Protein AF-A0ABD7MAN8-F1 (afdb_monomer)

InterPro domains:
  IPR016181 Acyl-CoA N-acyltransferase [SSF55729] (1-47)

Structure (mmCIF, N/CA/C/O backbone):
data_AF-A0ABD7MAN8-F1
#
_entry.id   AF-A0ABD7MAN8-F1
#
loop_
_atom_site.group_PDB
_atom_site.id
_atom_site.type_symbol
_atom_site.label_atom_id
_atom_site.label_alt_id
_atom_site.label_comp_id
_atom_site.label_asym_id
_atom_site.label_entity_id
_atom_site.label_seq_id
_atom_site.pdbx_PDB_ins_code
_atom_site.Cartn_x
_atom_site.Cartn_y
_atom_site.Cartn_z
_atom_site.occupancy
_atom_site.B_iso_or_equiv
_atom_site.auth_seq_id
_atom_site.auth_comp_id
_atom_site.auth_asym_id
_atom_site.auth_atom_id
_atom_site.pdbx_PDB_model_num
ATOM 1 N N . MET A 1 1 ? -4.878 -4.775 10.254 1.00 94.00 1 MET A N 1
ATOM 2 C CA . MET A 1 1 ? -4.496 -5.820 9.284 1.00 94.00 1 MET A CA 1
ATOM 3 C C . MET A 1 1 ? -3.526 -5.190 8.320 1.00 94.00 1 MET A C 1
ATOM 5 O O . MET A 1 1 ? -3.706 -4.019 8.003 1.00 94.00 1 MET A O 1
ATOM 9 N N . GLU A 1 2 ? -2.545 -5.955 7.875 1.00 97.25 2 GLU A N 1
ATOM 10 C CA . GLU A 1 2 ? -1.540 -5.519 6.915 1.00 97.25 2 GLU A CA 1
ATOM 11 C C . GLU A 1 2 ? -1.367 -6.570 5.823 1.00 97.25 2 GLU A C 1
ATOM 13 O O . GLU A 1 2 ? -1.733 -7.737 6.004 1.00 97.25 2 GLU A O 1
ATOM 18 N N . ALA A 1 3 ? -0.863 -6.129 4.678 1.00 98.12 3 ALA A N 1
ATOM 19 C CA . ALA A 1 3 ? -0.513 -6.975 3.557 1.00 98.12 3 ALA A CA 1
ATOM 20 C C . ALA A 1 3 ? 0.675 -6.375 2.800 1.00 98.12 3 ALA A C 1
ATOM 22 O O . ALA A 1 3 ? 0.821 -5.154 2.715 1.00 98.12 3 ALA A O 1
ATOM 23 N N . HIS A 1 4 ? 1.481 -7.258 2.216 1.00 98.00 4 HIS A N 1
ATOM 24 C CA . HIS A 1 4 ? 2.663 -6.913 1.434 1.00 98.00 4 HIS A CA 1
ATOM 25 C C . HIS A 1 4 ? 2.558 -7.541 0.048 1.00 98.00 4 HIS A C 1
ATOM 27 O O . HIS A 1 4 ? 1.981 -8.622 -0.114 1.00 98.00 4 HIS A O 1
ATOM 33 N N . ALA A 1 5 ? 3.113 -6.868 -0.952 1.00 9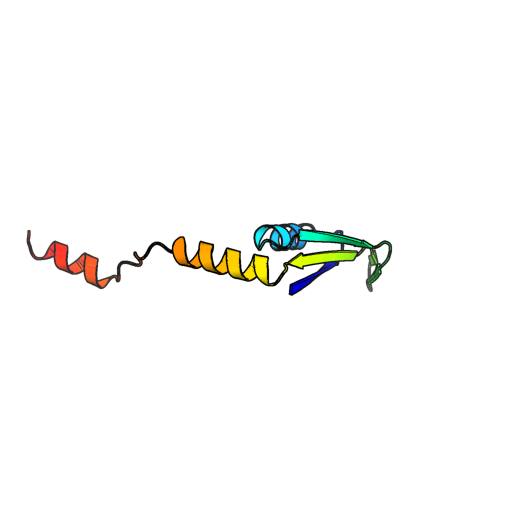8.00 5 ALA A N 1
ATOM 34 C CA . ALA A 1 5 ? 3.217 -7.387 -2.308 1.00 98.00 5 ALA A CA 1
ATOM 35 C C . ALA A 1 5 ? 4.423 -6.783 -3.033 1.00 98.00 5 ALA A C 1
ATOM 37 O O . ALA A 1 5 ? 4.929 -5.732 -2.644 1.00 98.00 5 ALA A O 1
ATOM 38 N N . PHE A 1 6 ? 4.833 -7.415 -4.134 1.00 98.12 6 PHE A N 1
ATOM 39 C CA . PHE A 1 6 ? 5.707 -6.760 -5.106 1.00 98.12 6 PHE A CA 1
ATOM 40 C C . PHE A 1 6 ? 4.956 -5.611 -5.779 1.00 98.12 6 PHE A C 1
ATOM 42 O O . PHE A 1 6 ? 3.793 -5.765 -6.168 1.00 98.12 6 PHE A O 1
ATOM 49 N N . ALA A 1 7 ? 5.634 -4.476 -5.939 1.00 98.12 7 ALA A N 1
ATOM 50 C CA . ALA A 1 7 ? 5.057 -3.257 -6.497 1.00 98.12 7 ALA A CA 1
ATOM 51 C C . ALA A 1 7 ? 4.567 -3.435 -7.948 1.00 98.12 7 ALA A C 1
ATOM 53 O O . ALA A 1 7 ? 3.673 -2.719 -8.392 1.00 98.12 7 ALA A O 1
ATOM 54 N N . ASP A 1 8 ? 5.119 -4.410 -8.680 1.00 96.81 8 ASP A N 1
ATOM 55 C CA . ASP A 1 8 ? 4.754 -4.723 -10.067 1.00 96.81 8 ASP A CA 1
ATOM 56 C C . ASP A 1 8 ? 3.503 -5.616 -10.201 1.00 96.81 8 ASP A C 1
ATOM 58 O O . ASP A 1 8 ? 2.971 -5.790 -11.301 1.00 96.81 8 ASP A O 1
ATOM 62 N N . ASN A 1 9 ? 2.973 -6.159 -9.100 1.00 97.25 9 ASN A N 1
ATOM 63 C CA . ASN A 1 9 ? 1.840 -7.082 -9.124 1.00 97.25 9 ASN A CA 1
ATOM 64 C C . ASN A 1 9 ? 0.494 -6.340 -9.182 1.00 97.25 9 ASN A C 1
ATOM 66 O O . ASN A 1 9 ? -0.333 -6.398 -8.274 1.00 97.25 9 ASN A O 1
ATOM 70 N N . ALA A 1 10 ? 0.233 -5.650 -10.289 1.00 97.56 10 ALA A N 1
ATOM 71 C CA . ALA A 1 10 ? -0.970 -4.836 -10.456 1.00 97.56 10 ALA A CA 1
ATOM 72 C C . ALA A 1 10 ? -2.312 -5.568 -10.166 1.00 97.56 10 ALA A C 1
ATOM 74 O O . ALA A 1 10 ? -3.253 -4.911 -9.706 1.00 97.56 10 ALA A O 1
ATOM 75 N N . PRO A 1 11 ? -2.475 -6.886 -10.424 1.00 98.31 11 PRO A N 1
ATOM 76 C CA . PRO A 1 11 ? -3.671 -7.617 -10.006 1.00 98.31 11 PRO A CA 1
ATOM 77 C C . PRO A 1 11 ? -3.897 -7.627 -8.490 1.00 98.31 11 PRO A C 1
ATOM 79 O O . PRO A 1 11 ? -5.014 -7.339 -8.056 1.00 98.31 11 PRO A O 1
ATOM 82 N N . ILE A 1 12 ? -2.871 -7.916 -7.677 1.00 97.69 12 ILE A N 1
ATOM 83 C CA . ILE A 1 12 ? -3.056 -7.972 -6.219 1.00 97.69 12 ILE A CA 1
ATOM 84 C C . ILE A 1 12 ? -3.292 -6.580 -5.628 1.00 97.69 12 ILE A C 1
ATOM 86 O O . ILE A 1 12 ? -4.126 -6.450 -4.735 1.00 97.69 12 ILE A O 1
ATOM 90 N N . LEU A 1 13 ? -2.664 -5.534 -6.179 1.00 98.38 13 LEU A N 1
ATOM 91 C CA . LEU A 1 13 ? -2.859 -4.157 -5.701 1.00 98.38 13 LEU A CA 1
ATOM 92 C C . LEU A 1 13 ? -4.326 -3.726 -5.817 1.00 98.38 13 LEU A C 1
ATOM 94 O O . LEU A 1 13 ? -4.924 -3.253 -4.851 1.00 98.38 13 LEU A O 1
ATOM 98 N N . ARG A 1 14 ? -4.963 -4.024 -6.957 1.00 98.25 14 ARG A N 1
ATOM 99 C CA . ARG A 1 14 ? -6.399 -3.765 -7.159 1.00 98.25 14 ARG A CA 1
ATOM 100 C C . ARG A 1 14 ? -7.277 -4.531 -6.173 1.00 98.25 14 ARG A C 1
ATOM 102 O O . ARG A 1 14 ? -8.317 -4.027 -5.750 1.00 98.25 14 ARG A O 1
ATOM 109 N N . VAL A 1 15 ? -6.895 -5.761 -5.818 1.00 98.12 15 VAL A N 1
ATOM 110 C CA . VAL A 1 15 ? -7.624 -6.544 -4.811 1.00 98.12 15 VAL A CA 1
ATOM 111 C C . VAL A 1 15 ? -7.501 -5.884 -3.442 1.00 98.12 15 VAL A C 1
ATOM 113 O O . VAL A 1 15 ? -8.531 -5.697 -2.798 1.00 98.12 15 VAL A O 1
ATOM 116 N N . MET A 1 16 ? -6.291 -5.497 -3.026 1.00 98.06 16 MET A N 1
ATOM 117 C CA . MET A 1 16 ? -6.037 -4.836 -1.739 1.00 98.06 16 MET A CA 1
ATOM 118 C C . MET A 1 16 ? -6.867 -3.552 -1.590 1.00 98.06 16 MET A C 1
ATOM 120 O O . MET A 1 16 ? -7.560 -3.378 -0.586 1.00 98.06 16 MET A O 1
ATOM 124 N N . GLU A 1 17 ? -6.909 -2.716 -2.626 1.00 97.25 17 GLU A N 1
ATOM 125 C CA . GLU A 1 17 ? -7.741 -1.506 -2.657 1.00 97.25 17 GLU A CA 1
ATOM 126 C C . GLU A 1 17 ? -9.239 -1.834 -2.592 1.00 97.25 17 GLU A C 1
ATOM 128 O O . GLU A 1 17 ? -9.989 -1.254 -1.802 1.00 97.25 17 GLU A O 1
ATOM 133 N N . LYS A 1 18 ? -9.698 -2.824 -3.369 1.00 96.50 18 LYS A N 1
ATOM 134 C CA . LYS A 1 18 ? -11.109 -3.240 -3.402 1.00 96.50 18 LYS A CA 1
ATOM 135 C C . LYS A 1 18 ? -11.591 -3.766 -2.049 1.00 96.50 18 LYS A C 1
ATOM 137 O O . LYS A 1 18 ? -12.713 -3.462 -1.621 1.00 96.50 18 LYS A O 1
ATOM 142 N N . VAL A 1 19 ? -10.763 -4.546 -1.352 1.00 94.69 19 VAL A N 1
ATOM 143 C CA . VAL A 1 19 ? -11.094 -5.028 -0.001 1.00 94.69 19 VAL A CA 1
ATOM 144 C C . VAL A 1 19 ? -10.960 -3.931 1.060 1.00 94.69 19 VAL A C 1
ATOM 146 O O . VAL A 1 19 ? -11.468 -4.097 2.170 1.00 94.69 19 VAL A O 1
ATOM 149 N N . GLY A 1 20 ? -10.425 -2.768 0.682 1.00 96.06 20 GLY A N 1
ATOM 150 C CA . GLY A 1 20 ? -10.432 -1.536 1.458 1.00 96.06 20 GLY A CA 1
ATOM 151 C C . GLY A 1 20 ? -9.155 -1.266 2.234 1.00 96.06 20 GLY A C 1
ATOM 152 O O . GLY A 1 20 ? -9.205 -0.435 3.137 1.00 96.06 20 GLY A O 1
ATOM 153 N N . LEU A 1 21 ? -8.059 -1.971 1.948 1.00 98.38 21 LEU A N 1
ATOM 154 C CA . LEU A 1 21 ? -6.770 -1.576 2.499 1.00 98.38 21 LEU A CA 1
ATOM 155 C C . LEU A 1 21 ? -6.291 -0.301 1.790 1.00 98.38 21 LEU A C 1
ATOM 157 O O . LEU A 1 21 ? -6.489 -0.132 0.586 1.00 98.38 21 LEU A O 1
ATOM 161 N N . ARG A 1 22 ? -5.648 0.581 2.552 1.00 98.31 22 ARG A N 1
ATOM 162 C CA . ARG A 1 22 ? -4.978 1.788 2.067 1.00 98.31 22 ARG A CA 1
ATOM 163 C C . ARG A 1 22 ? -3.516 1.470 1.768 1.00 98.31 22 ARG A C 1
ATOM 165 O O . ARG A 1 22 ? -2.911 0.696 2.502 1.00 98.31 22 ARG A O 1
ATOM 172 N N . HIS A 1 23 ? -2.965 2.067 0.714 1.00 98.44 23 HIS A N 1
ATOM 173 C CA . HIS A 1 23 ? -1.529 2.028 0.428 1.00 98.44 23 HIS A CA 1
ATOM 174 C C . HIS A 1 23 ? -0.783 2.876 1.466 1.00 98.44 23 HIS A C 1
ATOM 176 O O . HIS A 1 23 ? -1.097 4.053 1.625 1.00 98.44 23 HIS A O 1
ATOM 182 N N . GLU A 1 24 ? 0.158 2.274 2.189 1.00 98.62 24 GLU A N 1
ATOM 183 C CA . GLU A 1 24 ? 0.908 2.932 3.273 1.00 98.62 24 GLU A CA 1
ATOM 184 C C . GLU A 1 24 ? 2.366 3.217 2.895 1.00 98.62 24 GLU A C 1
ATOM 186 O O . GLU A 1 24 ? 2.997 4.091 3.484 1.00 98.62 24 GLU A O 1
ATOM 191 N N . GLY A 1 25 ? 2.924 2.504 1.914 1.00 98.56 25 GLY A N 1
ATOM 192 C CA . GLY A 1 25 ? 4.315 2.707 1.531 1.00 98.56 25 GLY A CA 1
ATOM 193 C C . GLY A 1 25 ? 4.757 1.928 0.303 1.00 98.56 25 GLY A C 1
ATOM 194 O O . GLY A 1 25 ? 4.203 0.881 -0.039 1.00 98.56 25 GLY A O 1
ATOM 195 N N . THR A 1 26 ? 5.792 2.456 -0.345 1.00 98.56 26 THR A N 1
ATOM 196 C CA . THR A 1 26 ? 6.541 1.803 -1.422 1.00 98.56 26 THR A CA 1
ATOM 197 C C . THR A 1 26 ? 8.009 1.790 -1.033 1.00 98.56 26 THR A C 1
ATOM 199 O O . THR A 1 26 ? 8.549 2.810 -0.606 1.00 98.56 26 THR A O 1
ATOM 202 N N . PHE A 1 27 ? 8.654 0.644 -1.199 1.00 98.62 27 PHE A N 1
ATOM 203 C CA . PHE A 1 27 ? 10.010 0.385 -0.739 1.00 98.62 27 PHE A CA 1
ATOM 204 C C . PHE A 1 27 ? 10.863 -0.028 -1.929 1.00 98.62 27 PHE A C 1
ATOM 206 O O . PHE A 1 27 ? 10.480 -0.914 -2.692 1.00 98.62 27 PHE A O 1
ATOM 213 N N . LYS A 1 28 ? 12.003 0.640 -2.106 1.00 98.56 28 LYS A N 1
ATOM 214 C CA . LYS A 1 28 ? 12.931 0.351 -3.200 1.00 98.56 28 LYS A CA 1
ATOM 215 C C . LYS A 1 28 ? 13.730 -0.906 -2.913 1.00 98.56 28 LYS A C 1
ATOM 217 O O . LYS A 1 28 ? 14.257 -1.022 -1.812 1.00 98.56 28 LYS A O 1
ATOM 222 N N . GLU A 1 29 ? 13.816 -1.794 -3.906 1.00 98.12 29 GLU A N 1
ATOM 223 C CA . GLU A 1 29 ? 14.646 -3.008 -3.843 1.00 98.12 29 GLU A CA 1
ATOM 224 C C . GLU A 1 29 ? 14.447 -3.799 -2.535 1.00 98.12 29 GLU A C 1
ATOM 226 O O . GLU A 1 29 ? 15.389 -4.277 -1.912 1.00 98.12 29 GLU A O 1
ATOM 231 N N . GLU A 1 30 ? 13.198 -3.907 -2.082 1.00 98.31 30 GLU A N 1
ATOM 232 C CA . GLU A 1 30 ? 12.862 -4.457 -0.765 1.00 98.31 30 GLU A CA 1
ATOM 233 C C . GLU A 1 30 ? 13.014 -5.981 -0.713 1.00 98.31 30 GLU A C 1
ATOM 235 O O . GLU A 1 30 ? 13.391 -6.542 0.316 1.00 98.31 30 GLU A O 1
ATOM 240 N N . SER A 1 31 ? 12.782 -6.650 -1.843 1.00 96.69 31 SER A N 1
ATOM 241 C CA . SER A 1 31 ? 12.779 -8.106 -1.933 1.00 96.69 31 SER A CA 1
ATOM 242 C C . SER A 1 31 ? 13.713 -8.609 -3.030 1.00 96.69 31 SER A C 1
ATOM 244 O O . SER A 1 31 ? 13.717 -8.096 -4.148 1.00 96.69 31 SER A O 1
ATOM 246 N N . LEU A 1 32 ? 14.459 -9.682 -2.749 1.00 97.31 32 LEU A N 1
ATOM 247 C CA . LEU A 1 32 ? 15.269 -10.383 -3.748 1.00 97.31 32 LEU A CA 1
ATOM 248 C C . LEU A 1 32 ? 14.482 -11.556 -4.350 1.00 97.31 32 LEU A C 1
ATOM 250 O O . LEU A 1 32 ? 14.347 -12.623 -3.748 1.00 97.31 32 LEU A O 1
ATOM 254 N N . HIS A 1 33 ? 13.974 -11.381 -5.569 1.00 94.19 33 HIS A N 1
ATOM 255 C CA . HIS A 1 33 ? 13.235 -12.408 -6.296 1.00 94.19 33 HIS A CA 1
ATOM 256 C C . HIS A 1 33 ? 14.177 -13.308 -7.108 1.00 94.19 33 HIS A C 1
ATOM 258 O O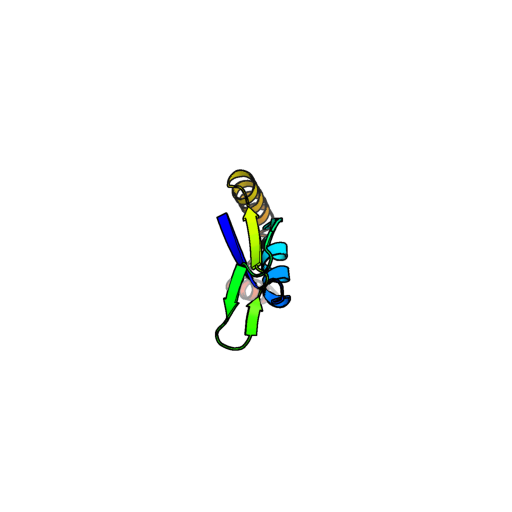 . HIS A 1 33 ? 14.957 -12.833 -7.935 1.00 94.19 33 HIS A O 1
ATOM 264 N N . ARG A 1 34 ? 14.033 -14.634 -6.964 1.00 96.12 34 ARG A N 1
ATOM 265 C CA . ARG A 1 34 ? 14.937 -15.653 -7.541 1.00 96.12 34 ARG A CA 1
ATOM 266 C C . ARG A 1 34 ? 15.271 -15.466 -9.02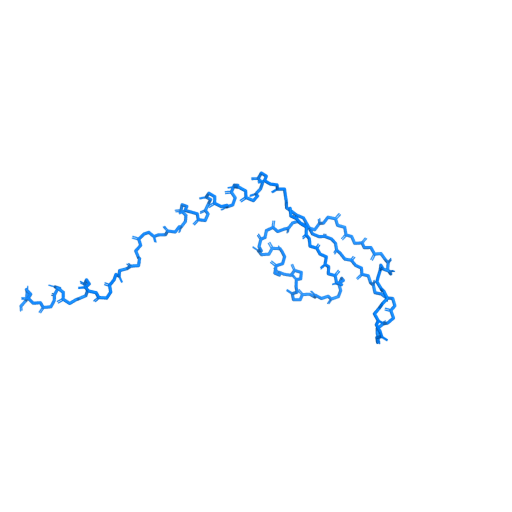6 1.00 96.12 34 ARG A C 1
ATOM 268 O O . ARG A 1 34 ? 16.391 -15.767 -9.428 1.00 96.12 34 ARG A O 1
ATOM 275 N N . THR A 1 35 ? 14.306 -15.018 -9.828 1.00 97.12 35 THR A N 1
ATOM 276 C CA . THR A 1 35 ? 14.456 -14.814 -11.283 1.00 97.12 35 THR A CA 1
ATOM 277 C C . THR A 1 35 ? 14.336 -13.361 -11.735 1.00 97.12 35 THR A C 1
ATOM 279 O O . THR A 1 35 ? 14.596 -13.080 -12.897 1.00 97.12 35 THR A O 1
ATOM 282 N N . ARG A 1 36 ? 13.917 -12.445 -10.852 1.00 95.19 36 ARG A N 1
ATOM 283 C CA . ARG A 1 36 ? 13.670 -11.034 -11.209 1.00 95.19 36 ARG A CA 1
ATOM 284 C C . ARG A 1 36 ? 14.705 -10.083 -10.604 1.00 95.19 36 ARG A C 1
ATOM 286 O O . ARG A 1 36 ? 14.709 -8.914 -10.954 1.00 95.19 36 ARG A O 1
ATOM 293 N N . GLY A 1 37 ? 15.603 -10.587 -9.754 1.00 97.44 37 GLY A N 1
ATOM 294 C CA . GLY A 1 37 ? 16.554 -9.752 -9.030 1.00 97.44 37 GLY A CA 1
ATOM 295 C C . GLY A 1 37 ? 15.860 -8.967 -7.921 1.00 97.44 37 GLY A C 1
ATOM 296 O O . GLY A 1 37 ? 14.853 -9.420 -7.374 1.00 97.44 37 GLY A O 1
ATOM 297 N N . TRP A 1 38 ? 16.422 -7.815 -7.572 1.00 98.38 38 TRP A N 1
ATOM 298 C CA . TRP A 1 38 ? 15.812 -6.900 -6.616 1.00 98.38 38 TRP A CA 1
ATOM 299 C C . 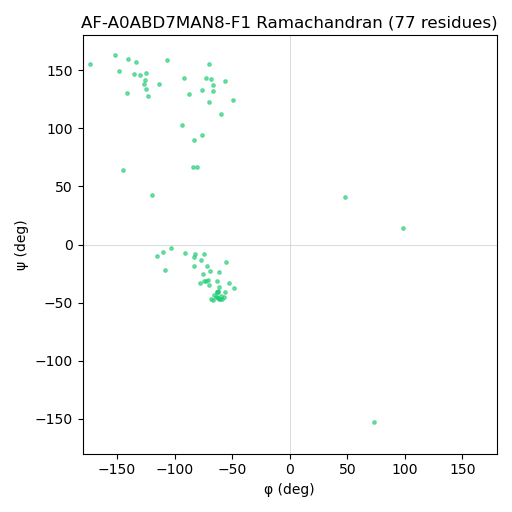TRP A 1 38 ? 14.522 -6.310 -7.183 1.00 98.38 38 TRP A C 1
ATOM 301 O O . TRP A 1 38 ? 14.483 -5.865 -8.329 1.00 98.38 38 TRP A O 1
ATOM 311 N N . VAL A 1 39 ? 13.461 -6.331 -6.383 1.00 98.25 39 VAL A N 1
ATOM 312 C CA . VAL A 1 39 ? 12.149 -5.803 -6.754 1.00 98.25 39 VAL A CA 1
ATOM 313 C C . VAL A 1 39 ? 11.626 -4.871 -5.672 1.00 98.25 39 VAL A C 1
ATOM 315 O O . VAL A 1 39 ? 11.853 -5.083 -4.480 1.00 98.25 39 VAL A O 1
ATOM 318 N N . ASP A 1 40 ? 10.909 -3.838 -6.104 1.00 98.81 40 ASP A N 1
ATOM 319 C CA . ASP A 1 40 ? 10.246 -2.901 -5.205 1.00 98.81 40 ASP A CA 1
ATOM 320 C C . ASP A 1 40 ? 9.085 -3.595 -4.467 1.00 98.81 40 ASP A C 1
ATOM 322 O O . ASP A 1 40 ? 8.349 -4.407 -5.042 1.00 98.81 40 ASP A O 1
ATOM 326 N N . GLY A 1 41 ? 8.902 -3.250 -3.195 1.00 98.50 41 GLY A N 1
ATOM 327 C CA . GLY A 1 41 ? 7.819 -3.731 -2.339 1.00 98.50 41 GLY A CA 1
ATOM 328 C C . GLY A 1 41 ? 6.770 -2.650 -2.084 1.00 98.50 41 GLY A C 1
ATOM 329 O O . GLY A 1 41 ? 7.042 -1.454 -2.205 1.00 98.50 41 GLY A O 1
ATOM 330 N N . VAL A 1 42 ? 5.562 -3.060 -1.703 1.00 98.81 42 VAL A N 1
ATOM 331 C CA . VAL A 1 42 ? 4.505 -2.159 -1.223 1.00 98.81 42 VAL A CA 1
ATOM 332 C C . VAL A 1 42 ? 3.827 -2.712 0.021 1.00 98.81 42 VAL A C 1
ATOM 334 O O . VAL A 1 42 ? 3.645 -3.924 0.155 1.00 98.81 42 VAL A O 1
ATOM 337 N N . THR A 1 43 ? 3.405 -1.809 0.906 1.00 98.62 43 THR A N 1
ATOM 338 C CA . THR A 1 43 ? 2.616 -2.131 2.099 1.00 98.62 43 THR A CA 1
ATOM 339 C C . THR A 1 43 ? 1.222 -1.544 2.001 1.00 98.62 43 THR A C 1
ATOM 341 O O . THR A 1 43 ? 1.021 -0.396 1.601 1.00 98.62 43 THR A O 1
ATOM 344 N N . TYR A 1 44 ? 0.244 -2.340 2.406 1.00 98.75 44 TYR A N 1
ATOM 345 C CA . TYR A 1 44 ? -1.142 -1.929 2.524 1.00 98.75 44 TYR A CA 1
ATOM 346 C C . TYR A 1 44 ? -1.641 -2.237 3.930 1.00 98.75 44 TYR A C 1
ATOM 348 O O . TYR A 1 44 ? -1.323 -3.290 4.485 1.00 98.75 44 TYR A O 1
ATOM 356 N N . ALA A 1 45 ? -2.459 -1.355 4.503 1.00 98.50 45 ALA A N 1
ATOM 357 C CA . ALA A 1 45 ? -3.008 -1.561 5.837 1.00 98.50 45 ALA A CA 1
ATOM 358 C C . ALA A 1 45 ? -4.467 -1.123 5.968 1.00 98.50 45 ALA A C 1
ATOM 360 O O . ALA A 1 45 ? -5.007 -0.338 5.190 1.00 98.50 45 ALA A O 1
ATOM 361 N N . MET A 1 46 ? -5.111 -1.670 6.994 1.00 98.06 46 MET A N 1
ATOM 362 C CA . MET A 1 46 ? -6.416 -1.239 7.477 1.00 98.06 46 MET A CA 1
ATOM 363 C C . MET A 1 46 ? -6.426 -1.304 9.003 1.00 98.06 46 MET A C 1
ATOM 365 O O . MET A 1 46 ? -6.084 -2.330 9.610 1.00 98.06 46 MET A O 1
ATOM 369 N N . LEU A 1 47 ? -6.867 -0.221 9.629 1.00 97.81 47 LEU A N 1
ATOM 370 C CA . LEU A 1 47 ? -7.057 -0.121 11.065 1.00 97.81 47 LEU A CA 1
ATOM 371 C C . LEU A 1 47 ? -8.238 -0.982 11.525 1.00 97.81 47 LEU A C 1
ATOM 373 O O . LEU A 1 47 ? -9.202 -1.247 10.804 1.00 97.81 47 LEU A O 1
ATOM 377 N N . ALA A 1 48 ? -8.210 -1.378 12.796 1.00 97.56 48 ALA A N 1
ATOM 378 C CA . ALA A 1 48 ? -9.295 -2.163 13.376 1.00 97.56 48 ALA A CA 1
ATOM 379 C C . ALA A 1 48 ? -10.637 -1.397 13.404 1.00 97.56 48 ALA A C 1
ATOM 381 O O . ALA A 1 48 ? -11.702 -2.007 13.296 1.00 97.56 48 ALA A O 1
ATOM 382 N N . SER A 1 49 ? -10.616 -0.069 13.553 1.00 96.62 49 SER A N 1
ATOM 383 C CA . SER A 1 49 ? -11.810 0.789 13.484 1.00 96.62 49 SER A CA 1
ATOM 384 C C . SER A 1 49 ? -12.452 0.765 12.092 1.00 96.62 49 SER A C 1
ATOM 386 O O . SER A 1 49 ? -13.665 0.565 11.984 1.00 96.62 49 SER A O 1
ATOM 388 N N . GLU A 1 50 ? -11.639 0.883 11.041 1.00 96.00 50 GLU A N 1
ATOM 389 C CA . GLU A 1 50 ? -12.052 0.827 9.634 1.00 96.00 50 GLU A CA 1
ATOM 390 C C . GLU A 1 50 ? -12.665 -0.540 9.296 1.00 96.00 50 GLU A C 1
ATOM 392 O O . GLU A 1 50 ? -13.767 -0.614 8.745 1.00 96.00 50 GLU A O 1
ATOM 397 N N . HIS A 1 51 ? -12.018 -1.629 9.722 1.00 94.62 51 HIS A N 1
ATOM 398 C CA . HIS A 1 51 ? -12.529 -2.986 9.528 1.00 94.62 51 HIS A CA 1
ATOM 399 C C . HIS A 1 51 ? -13.910 -3.184 10.177 1.00 94.62 51 HIS A C 1
ATOM 401 O O . HIS A 1 51 ? -14.851 -3.661 9.535 1.00 94.62 51 HIS A O 1
ATOM 407 N N . ARG A 1 52 ? -14.077 -2.749 11.436 1.00 94.25 52 ARG A N 1
ATOM 408 C CA . ARG A 1 52 ? -15.365 -2.835 12.149 1.00 94.25 52 ARG A CA 1
ATOM 409 C C . ARG A 1 52 ? -16.455 -1.995 11.477 1.00 94.25 52 ARG A C 1
ATOM 411 O O . ARG A 1 52 ? -17.596 -2.446 11.381 1.00 94.25 52 ARG A O 1
ATOM 418 N N . ALA A 1 53 ? -16.127 -0.793 11.003 1.00 91.25 53 ALA A N 1
ATOM 419 C CA . ALA A 1 53 ? -17.074 0.061 10.288 1.00 91.25 53 ALA A CA 1
ATOM 420 C C . ALA A 1 53 ? -17.544 -0.576 8.968 1.00 91.25 53 ALA A C 1
ATOM 422 O O . ALA A 1 53 ? -18.742 -0.568 8.671 1.00 91.25 53 ALA A O 1
ATOM 423 N N . ARG A 1 54 ? -16.633 -1.208 8.216 1.00 88.31 54 ARG A N 1
ATOM 424 C CA . ARG A 1 54 ? -16.968 -1.942 6.985 1.00 88.31 54 ARG A CA 1
ATOM 425 C C . ARG A 1 54 ? -17.839 -3.164 7.251 1.00 88.31 54 ARG A C 1
ATOM 427 O O . ARG A 1 54 ? -18.822 -3.357 6.539 1.00 88.31 54 ARG A O 1
ATOM 434 N N . GLY A 1 55 ? -17.534 -3.948 8.285 1.00 86.62 55 GLY A N 1
ATOM 435 C CA . GLY A 1 55 ? -18.357 -5.092 8.689 1.00 86.62 55 GLY A CA 1
ATOM 436 C C . GLY A 1 55 ? -1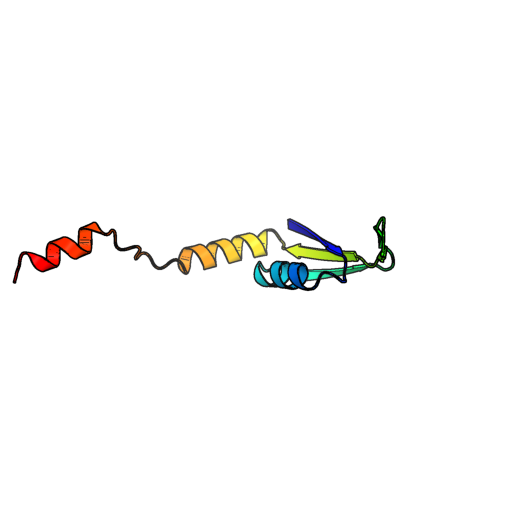9.808 -4.694 8.980 1.00 86.62 55 GLY A C 1
ATOM 437 O O . GLY A 1 55 ? -20.734 -5.355 8.512 1.00 86.62 55 GLY A O 1
ATOM 438 N N . ARG A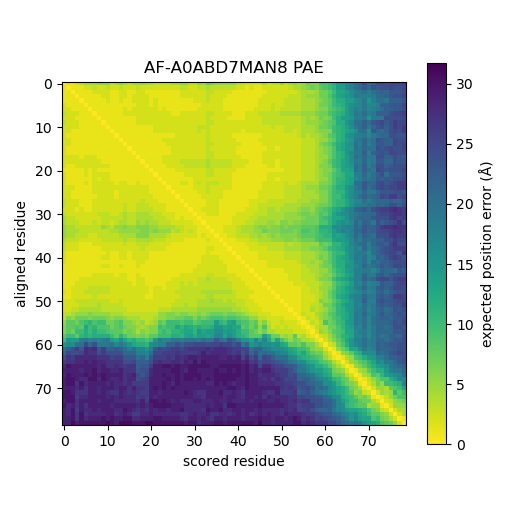 1 56 ? -20.019 -3.552 9.652 1.00 80.12 56 ARG A N 1
ATOM 439 C CA . ARG A 1 56 ? -21.364 -2.990 9.864 1.00 80.12 56 ARG A CA 1
ATOM 440 C C . ARG A 1 56 ? -22.064 -2.649 8.548 1.00 80.12 56 ARG A C 1
ATOM 442 O O . ARG A 1 56 ? -23.205 -3.057 8.366 1.00 80.12 56 ARG A O 1
ATOM 449 N N . ARG A 1 57 ? -21.380 -1.977 7.613 1.00 78.81 57 ARG A N 1
ATOM 450 C CA . ARG A 1 57 ? -21.940 -1.638 6.289 1.00 78.81 57 ARG A CA 1
ATOM 451 C C . ARG A 1 57 ? -22.290 -2.876 5.461 1.00 78.81 57 ARG A C 1
ATOM 453 O O . ARG A 1 57 ? -23.304 -2.889 4.778 1.00 78.81 57 ARG A O 1
ATOM 460 N N . LEU A 1 58 ? -21.456 -3.914 5.503 1.00 77.44 58 LEU A N 1
ATOM 461 C CA . LEU A 1 58 ? -21.711 -5.173 4.795 1.00 77.44 58 LEU A CA 1
ATOM 462 C C . LEU A 1 58 ? -22.850 -5.979 5.431 1.00 77.44 58 LEU A C 1
ATOM 464 O O . LEU A 1 58 ? -23.558 -6.685 4.718 1.00 77.44 58 LEU A O 1
ATOM 468 N N . SER A 1 59 ? -23.036 -5.864 6.748 1.00 72.88 59 SER A N 1
ATOM 469 C CA . SER A 1 59 ? -24.173 -6.451 7.462 1.00 72.88 59 SER A CA 1
ATOM 470 C C . SER A 1 59 ? -25.488 -5.762 7.079 1.00 72.88 59 SER A C 1
ATOM 472 O O . SER A 1 59 ? -26.444 -6.432 6.706 1.00 72.88 59 SER A O 1
ATOM 474 N N . THR A 1 60 ? -25.517 -4.424 7.059 1.00 63.50 60 THR A N 1
ATOM 475 C CA . THR A 1 60 ? -26.721 -3.651 6.701 1.00 63.50 60 THR A CA 1
ATOM 476 C C . THR A 1 60 ? -27.027 -3.650 5.203 1.00 63.50 60 THR A C 1
ATOM 478 O O . THR A 1 60 ? -28.178 -3.509 4.808 1.00 63.50 60 THR A O 1
ATOM 481 N N . SER A 1 61 ? -26.013 -3.837 4.354 1.00 61.66 61 SER A N 1
ATOM 482 C CA . SER A 1 61 ? -26.163 -3.959 2.897 1.00 61.66 61 SER A CA 1
ATOM 483 C C . SER A 1 61 ? -26.677 -5.331 2.448 1.00 61.66 61 SER A C 1
ATOM 485 O O . SER A 1 61 ? -27.027 -5.489 1.274 1.00 61.66 61 SER A O 1
ATOM 487 N N . ARG A 1 62 ? -26.688 -6.342 3.324 1.00 58.31 62 ARG A N 1
ATOM 488 C CA . ARG A 1 62 ? -27.142 -7.684 2.969 1.00 58.31 62 ARG A CA 1
ATOM 489 C C . ARG A 1 62 ? -28.674 -7.647 2.926 1.00 58.31 62 ARG A C 1
ATOM 491 O O . ARG A 1 62 ? -29.319 -7.756 3.962 1.00 58.31 62 ARG A O 1
ATOM 498 N N . ARG A 1 63 ? -29.262 -7.433 1.739 1.00 52.62 63 ARG A N 1
ATOM 499 C CA . ARG A 1 63 ? -30.716 -7.583 1.545 1.00 52.62 63 ARG A CA 1
ATOM 500 C C . ARG A 1 63 ? -31.135 -8.941 2.130 1.00 52.62 63 ARG A C 1
ATOM 502 O O . ARG A 1 63 ? -30.564 -9.949 1.703 1.00 52.62 63 ARG A O 1
ATOM 509 N N . PRO A 1 64 ? -32.094 -9.013 3.063 1.00 50.44 64 PRO A N 1
ATOM 510 C CA . PRO A 1 64 ? -32.588 -10.284 3.561 1.00 50.44 64 PRO A CA 1
ATOM 511 C C . PRO A 1 64 ? -33.604 -10.843 2.561 1.00 50.44 64 PRO A C 1
ATOM 513 O O . PRO A 1 64 ? -34.785 -10.905 2.850 1.00 50.44 64 PRO A O 1
ATOM 516 N N . GLU A 1 65 ? -33.170 -11.215 1.358 1.00 56.56 65 GLU A N 1
ATOM 517 C CA . GLU A 1 65 ? -34.021 -11.939 0.406 1.00 56.56 65 GLU A CA 1
ATOM 518 C C . GLU A 1 65 ? -33.181 -12.938 -0.392 1.00 56.56 65 GLU A C 1
ATOM 520 O O . GLU A 1 65 ? -33.045 -12.848 -1.610 1.00 56.56 65 GLU A O 1
ATOM 525 N N . VAL A 1 66 ? -32.622 -13.934 0.294 1.00 55.12 66 VAL A N 1
ATOM 526 C CA . VAL A 1 66 ? -32.471 -15.236 -0.360 1.00 55.12 66 VAL A CA 1
ATOM 527 C C . VAL A 1 66 ? -33.824 -15.911 -0.195 1.00 55.12 66 VAL A C 1
ATOM 529 O O . VAL A 1 66 ? -34.099 -16.537 0.826 1.00 55.12 66 VAL A O 1
ATOM 532 N N . ARG A 1 67 ? -34.718 -15.692 -1.164 1.00 51.41 67 ARG A N 1
ATOM 533 C CA . ARG A 1 67 ? -35.972 -16.443 -1.258 1.00 51.41 67 ARG A CA 1
ATOM 534 C C . ARG A 1 67 ? -35.597 -17.913 -1.396 1.00 51.41 67 ARG A C 1
ATOM 536 O O . ARG A 1 67 ? -34.995 -18.306 -2.394 1.00 51.41 67 ARG A O 1
ATOM 543 N N . ASN A 1 68 ? -35.896 -18.707 -0.373 1.00 48.56 68 ASN A N 1
ATOM 544 C CA . ASN A 1 68 ? -35.781 -20.157 -0.456 1.00 48.56 68 ASN A CA 1
ATOM 545 C C . ASN A 1 68 ? -36.638 -20.650 -1.630 1.00 48.56 68 ASN A C 1
ATOM 547 O O . ASN A 1 68 ? -37.754 -20.173 -1.833 1.00 48.56 68 ASN A O 1
ATOM 551 N N . ALA A 1 69 ? -36.141 -21.639 -2.373 1.00 49.88 69 ALA A N 1
ATOM 552 C CA . ALA A 1 69 ? -36.833 -22.240 -3.517 1.00 49.88 69 ALA A CA 1
ATOM 553 C C . ALA A 1 69 ? -38.243 -22.790 -3.185 1.00 49.88 69 ALA A C 1
ATOM 555 O O . ALA A 1 69 ? -39.047 -23.009 -4.085 1.00 49.88 69 ALA A O 1
ATOM 556 N N . LEU A 1 70 ? -38.565 -22.959 -1.899 1.00 53.22 70 LEU A N 1
ATOM 557 C CA . LEU A 1 70 ? -39.883 -23.358 -1.395 1.00 53.22 70 LE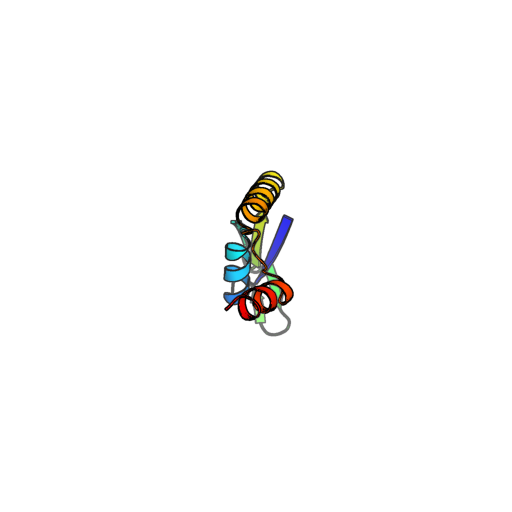U A CA 1
ATOM 558 C C . LEU A 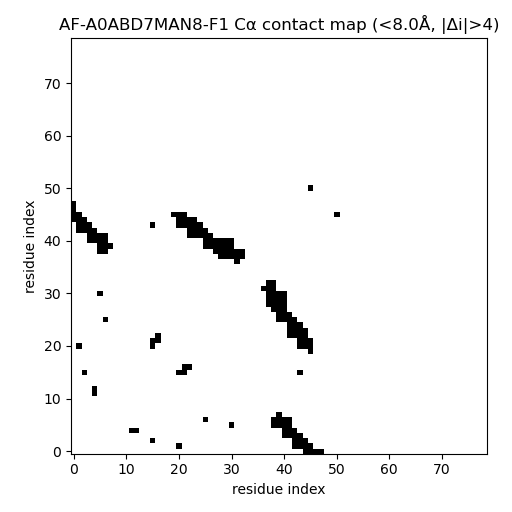1 70 ? -40.976 -22.284 -1.575 1.00 53.22 70 LEU A C 1
ATOM 560 O O . LEU A 1 70 ? -42.152 -22.632 -1.639 1.00 53.22 70 LEU A O 1
ATOM 564 N N . ASP A 1 71 ? -40.614 -21.005 -1.712 1.00 52.22 71 ASP A N 1
ATOM 565 C CA . ASP A 1 71 ? -41.571 -19.884 -1.782 1.00 52.22 71 ASP A CA 1
ATOM 566 C C . ASP A 1 71 ? -42.151 -19.671 -3.202 1.00 52.22 71 ASP A C 1
ATOM 568 O O . ASP A 1 71 ? -43.211 -19.077 -3.394 1.00 52.22 71 ASP A O 1
ATOM 572 N N . ILE A 1 72 ? -41.484 -20.212 -4.232 1.00 50.34 72 ILE A N 1
ATOM 573 C CA . ILE A 1 72 ? -41.975 -20.192 -5.623 1.00 50.34 72 ILE A CA 1
ATOM 574 C C . ILE A 1 72 ? -43.143 -21.165 -5.828 1.00 50.34 72 ILE A C 1
ATOM 576 O O . ILE A 1 72 ? -44.032 -20.905 -6.641 1.00 50.34 72 ILE A O 1
ATOM 580 N N . THR A 1 73 ? -43.164 -22.277 -5.093 1.00 50.16 73 THR A N 1
ATOM 581 C CA . THR A 1 73 ? -44.119 -23.363 -5.339 1.00 50.16 73 THR A CA 1
ATOM 582 C C . THR A 1 73 ? -45.514 -23.044 -4.794 1.00 50.16 73 THR A C 1
ATOM 584 O O . THR A 1 73 ? -46.509 -23.394 -5.425 1.00 50.16 73 THR A O 1
ATOM 587 N N . LEU A 1 74 ? -45.623 -22.300 -3.687 1.00 51.53 74 LEU A N 1
ATOM 588 C CA . LEU A 1 74 ? -46.914 -21.988 -3.054 1.00 51.53 74 LEU A CA 1
ATOM 589 C C . LEU A 1 74 ? -47.784 -20.985 -3.830 1.00 51.53 74 LEU A C 1
ATOM 591 O O . LEU A 1 74 ? -48.997 -20.968 -3.640 1.00 51.53 74 LEU A O 1
ATOM 595 N N . ARG A 1 75 ? -47.219 -20.196 -4.756 1.00 52.12 75 ARG A N 1
ATOM 596 C CA . ARG A 1 75 ? -48.008 -19.283 -5.610 1.00 52.12 75 ARG A CA 1
ATOM 597 C C . ARG A 1 75 ? -48.632 -19.948 -6.841 1.00 52.12 75 ARG A C 1
ATOM 599 O O . ARG A 1 75 ? -49.466 -19.321 -7.482 1.00 52.12 75 ARG A O 1
ATOM 606 N N . LYS A 1 76 ? -48.262 -21.191 -7.178 1.00 50.97 76 LYS A N 1
ATOM 607 C CA . LYS A 1 76 ? -48.827 -21.919 -8.333 1.00 50.97 76 LYS A CA 1
ATOM 608 C C . LYS A 1 76 ? -50.056 -22.776 -8.013 1.00 50.97 76 LYS A C 1
ATOM 610 O O . LYS A 1 76 ? -50.647 -23.308 -8.941 1.00 50.97 76 LYS A O 1
ATOM 615 N N . VAL A 1 77 ? -50.434 -22.919 -6.741 1.00 51.88 77 VAL A N 1
ATOM 616 C CA . VAL A 1 77 ? -51.540 -23.805 -6.312 1.00 51.88 77 VAL A CA 1
ATOM 617 C C . VAL A 1 77 ? -52.829 -23.028 -5.979 1.00 51.88 77 VAL A C 1
ATOM 619 O O . VAL A 1 77 ? -53.856 -23.634 -5.704 1.00 51.88 77 VAL A O 1
ATOM 622 N N . VAL A 1 78 ? -52.815 -21.691 -6.045 1.00 50.38 78 VAL A N 1
ATOM 623 C CA . VAL A 1 78 ? -54.001 -20.840 -5.789 1.00 50.38 78 VAL A CA 1
ATOM 624 C C . VAL A 1 78 ? -54.357 -19.991 -7.021 1.00 50.38 78 VAL A C 1
ATOM 626 O O . VAL A 1 78 ? -54.640 -18.801 -6.907 1.00 50.38 78 VAL A O 1
ATOM 629 N N . ALA A 1 79 ? -54.307 -20.587 -8.213 1.00 46.88 79 ALA A N 1
ATOM 630 C CA . ALA A 1 79 ? -54.847 -20.000 -9.440 1.00 46.88 79 ALA A CA 1
ATOM 631 C C . ALA A 1 79 ? -55.635 -21.054 -10.219 1.00 46.88 79 ALA A C 1
ATOM 633 O O . ALA A 1 79 ? -55.133 -22.199 -10.295 1.00 46.88 79 ALA A O 1
#

Radius of gyration: 21.95 Å; Cα contacts (8 Å, |Δi|>4): 84; chains: 1; bounding box: 71×27×25 Å

Sequence (79 aa):
MEAHAFADNAPILRVMEKVGLRHEGTFKEESLHRTRGWVDGVTYAMLASEHRARGRRLSTSRRPEVRNALDITLRKVVA

Nearest PDB structures (foldseek):
  3tcv-assembly1_A  TM=9.395E-01  e=3.108E-03  Brucella abortus 2308
  2z0z-assembly1_A-2  TM=9.186E-01  e=1.591E-02  Thermus thermophilus HB8
  8gxj-assembly1_A  TM=8.510E-01  e=1.147E-02  Pseudomonas aeruginosa PAO1
  8gxf-assembly2_C  TM=8.497E-01  e=1.490E-02  Pseudomonas flexibilis
  6vp9-assembly1_A  TM=8.807E-01  e=1.564E-01  Homo sapiens

Organism: Micrococcus luteus (NC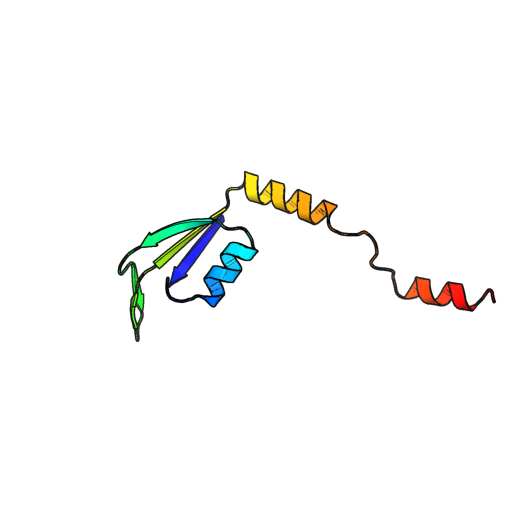BI:txid1270)

pLDDT: mean 84.83, std 19.31, range [46.88, 98.81]

Secondary structure (DSSP, 8-state):
-EEEEETT-HHHHHHHHHHTPEEEEEEEEEEEETTTEEEEEEEEE--HHHHHHHHHHHHHTS-S----THHHHGGGS--

Solvent-accessible surface area (backbone atoms only — not comparable to full-atom values): 4825 Å² total; per-residue (Å²): 91,75,51,75,49,55,62,82,46,61,71,59,53,53,48,42,47,72,78,58,33,43,83,74,48,78,39,80,60,64,40,81,40,96,88,70,44,65,35,40,27,32,38,31,35,39,55,72,68,58,52,54,54,48,53,52,52,57,57,73,64,52,74,94,68,83,75,56,81,71,66,67,58,68,70,69,76,79,115

Foldseek 3Di:
DKDKDFPPCVVVVVVLVVVPWDWDDKAFQPDQDPPPGRTIMTMTDDDPVRVVVVVVVVVVPPPPDPPDPVVVVVVVPPD

Mean predicted aligned error: 10.36 Å